Protein AF-A0A537KX44-F1 (afdb_monomer)

pLDDT: mean 96.77, std 2.74, range [80.31, 98.69]

Sequence (50 aa):
MIMLARIEDGAEILARKPGAAPVSALAWSADGGNLAFGTEDGVAGVIDLA

Mean predicted aligned error: 2.19 Å

Radius of gyration: 11.43 Å; Cα contacts (8 Å, |Δi|>4): 83; chains: 1; bounding box: 28×15×30 Å

Secondary structure (DSSP, 8-state):
-EEEE-TTT--EEEEE---SS-EEEEEE-TTSSEEEEEETTS-EEEEE--

Foldseek 3Di:
DDKDADPVPRDIDCQDDDDPFDWDDWDADPVRQKIWTAGPVGDIDIGGND

Solvent-accessible surface area (backbone atoms only — not comparable to full-atom values): 3190 Å² total; per-residue (Å²): 93,42,76,46,69,43,84,92,77,64,53,73,44,81,78,36,76,70,66,98,51,62,72,74,46,76,46,69,44,96,85,63,46,33,41,38,39,31,26,77,82,71,55,67,55,73,46,81,68,119

Nearest PDB structures (foldseek):
  4ggd-assembly1_A  TM=7.712E-01  e=5.880E-01  Homo sapiens
  7nsb-assembly1_g  TM=8.082E-01  e=1.364E+00  Saccharomyces cerevisiae S288C
  3rfh-assembly1_C  TM=7.526E-01  e=2.342E+00  Saccharomyces cerevisiae S288C
  3rfg-assembly1_B  TM=7.908E-01  e=3.566E+00  Saccharomyces cerevisiae S288C
  3rfh-assembly2_B  TM=7.376E-01  e=2.978E+00  Saccharomyces cerevisiae S288C

Structure (mmCIF, N/CA/C/O backbone):
data_AF-A0A537KX44-F1
#
_entry.id   AF-A0A537KX44-F1
#
loop_
_atom_site.group_PDB
_atom_site.id
_atom_site.type_symbol
_atom_site.label_atom_id
_atom_site.label_alt_id
_atom_site.label_comp_id
_atom_site.label_asym_id
_atom_site.label_entity_id
_atom_site.label_seq_id
_atom_site.pdbx_PDB_ins_code
_atom_site.Cartn_x
_atom_site.Cartn_y
_atom_site.Cartn_z
_atom_site.occupancy
_atom_site.B_iso_or_equiv
_atom_site.auth_seq_id
_atom_site.auth_comp_id
_atom_site.auth_asym_id
_atom_site.auth_atom_id
_atom_site.pdbx_PDB_model_num
ATOM 1 N N . MET A 1 1 ? 8.447 -0.160 1.751 1.00 94.69 1 MET A N 1
ATOM 2 C CA . MET A 1 1 ? 7.539 -0.538 2.859 1.00 94.69 1 MET A CA 1
ATOM 3 C C . MET A 1 1 ? 6.281 0.291 2.712 1.00 94.69 1 MET A C 1
ATOM 5 O O . MET A 1 1 ? 6.405 1.406 2.222 1.00 94.69 1 MET A O 1
ATOM 9 N N . ILE A 1 2 ? 5.119 -0.225 3.110 1.00 97.56 2 ILE A N 1
ATOM 10 C CA . ILE A 1 2 ? 3.891 0.572 3.225 1.00 97.56 2 ILE A CA 1
ATOM 11 C C . ILE A 1 2 ? 3.367 0.387 4.648 1.00 97.56 2 ILE A C 1
ATOM 13 O O . ILE A 1 2 ? 3.120 -0.746 5.064 1.00 97.56 2 ILE A O 1
ATOM 17 N N . MET A 1 3 ? 3.262 1.496 5.376 1.00 97.25 3 MET A N 1
ATOM 18 C CA . MET A 1 3 ? 2.699 1.576 6.721 1.00 97.25 3 MET A CA 1
ATOM 19 C C . MET A 1 3 ? 1.423 2.405 6.643 1.00 97.25 3 MET A C 1
ATOM 21 O O . MET A 1 3 ? 1.424 3.467 6.020 1.00 97.25 3 MET A O 1
ATOM 25 N N . LEU A 1 4 ? 0.356 1.919 7.263 1.00 96.38 4 LEU A N 1
ATOM 26 C CA . LEU A 1 4 ? -0.863 2.685 7.478 1.00 96.38 4 LEU A CA 1
ATOM 27 C C . LEU A 1 4 ? -0.877 3.155 8.923 1.00 96.38 4 LEU A C 1
ATOM 29 O O . LEU A 1 4 ? -0.617 2.359 9.820 1.00 96.38 4 LEU A O 1
ATOM 33 N N . ALA A 1 5 ? -1.179 4.430 9.129 1.00 96.44 5 ALA A N 1
ATOM 34 C CA . ALA A 1 5 ? -1.346 5.017 10.447 1.00 96.44 5 ALA A CA 1
ATOM 35 C C . ALA A 1 5 ? -2.739 5.639 10.531 1.00 96.44 5 ALA A C 1
ATOM 37 O O . ALA A 1 5 ? -3.134 6.407 9.649 1.00 96.44 5 ALA A O 1
ATOM 38 N N 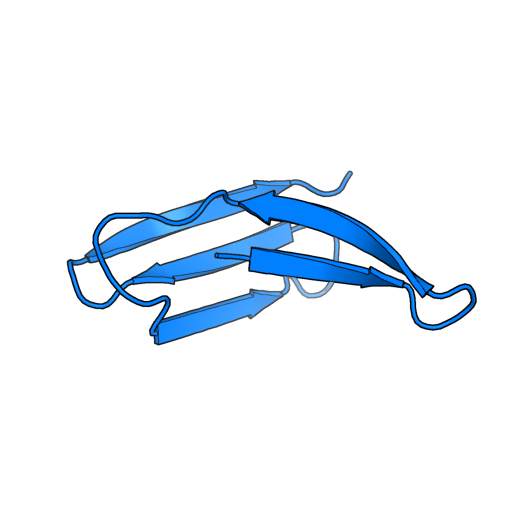. ARG A 1 6 ? -3.475 5.307 11.589 1.00 95.69 6 ARG A N 1
ATOM 39 C CA . ARG A 1 6 ? -4.727 5.971 11.929 1.00 95.69 6 ARG A CA 1
ATOM 40 C C . ARG A 1 6 ? -4.414 7.219 12.746 1.00 95.69 6 ARG A C 1
ATOM 42 O O . ARG A 1 6 ? -3.672 7.155 13.722 1.00 95.69 6 ARG A O 1
ATOM 49 N N . ILE A 1 7 ? -4.950 8.362 12.331 1.00 96.38 7 ILE A N 1
ATOM 50 C CA . ILE A 1 7 ? -4.56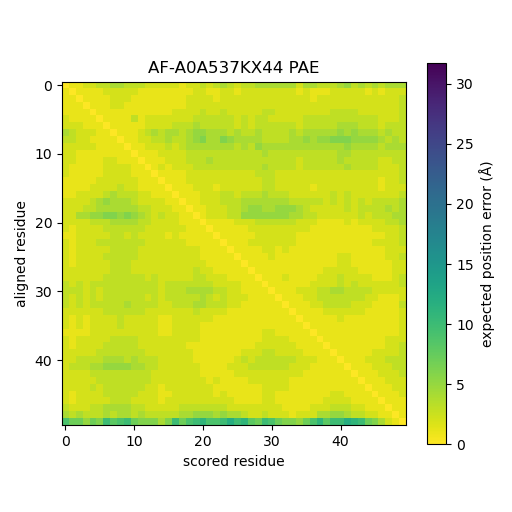6 9.666 12.889 1.00 96.38 7 ILE A CA 1
ATOM 51 C C . ILE A 1 7 ? -5.179 9.888 14.275 1.00 96.38 7 ILE A C 1
ATOM 53 O O . ILE A 1 7 ? -4.569 10.533 15.122 1.00 96.38 7 ILE A O 1
ATOM 57 N N . GLU A 1 8 ? -6.365 9.335 14.514 1.00 97.94 8 GLU A N 1
ATOM 58 C CA . GLU A 1 8 ? -7.156 9.537 15.726 1.00 97.94 8 GLU A CA 1
ATOM 59 C C . GLU A 1 8 ? -6.457 9.018 16.987 1.00 97.94 8 GLU A C 1
ATOM 61 O O . GLU A 1 8 ? -6.569 9.631 18.047 1.00 97.94 8 GLU A O 1
ATOM 66 N N . ASP A 1 9 ? -5.750 7.894 16.880 1.00 96.94 9 ASP A N 1
ATOM 67 C CA . ASP A 1 9 ? -5.133 7.208 18.017 1.00 96.94 9 ASP A CA 1
ATOM 68 C C . ASP A 1 9 ? -3.697 6.731 17.762 1.00 96.94 9 ASP A C 1
ATOM 70 O O . ASP A 1 9 ? -3.085 6.128 18.644 1.00 96.94 9 ASP A O 1
ATOM 74 N N . GLY A 1 10 ? -3.140 7.006 16.581 1.00 96.75 10 GLY A N 1
ATOM 75 C CA . GLY A 1 10 ? -1.783 6.604 16.219 1.00 96.75 10 GLY A CA 1
ATOM 76 C C . GLY A 1 10 ? -1.620 5.099 16.009 1.00 96.75 10 GLY A C 1
ATOM 77 O O . GLY A 1 10 ? -0.492 4.614 16.022 1.00 96.75 10 GLY A O 1
ATOM 78 N N . ALA A 1 11 ? -2.708 4.339 15.844 1.00 97.31 11 ALA A N 1
ATOM 79 C CA . ALA A 1 11 ? -2.607 2.914 15.554 1.00 97.31 11 ALA A CA 1
ATOM 80 C C . ALA A 1 11 ? -1.922 2.685 14.196 1.00 97.31 11 ALA A C 1
ATOM 82 O O . ALA A 1 11 ? -2.297 3.297 13.196 1.00 97.31 11 ALA A O 1
ATOM 83 N N . GLU A 1 12 ? -0.947 1.775 14.150 1.00 96.94 12 GLU A N 1
ATOM 84 C CA . GLU A 1 12 ? -0.166 1.477 12.946 1.00 96.94 12 GLU A CA 1
ATOM 85 C C . GLU A 1 12 ? -0.379 0.038 12.456 1.00 96.94 12 GLU A C 1
ATOM 87 O O . GLU A 1 12 ? -0.454 -0.906 13.246 1.00 96.94 12 GLU A O 1
ATOM 92 N N . ILE A 1 13 ? -0.433 -0.140 11.133 1.00 95.38 13 ILE A N 1
ATOM 93 C CA . ILE A 1 13 ? -0.514 -1.442 10.462 1.00 95.38 13 ILE A CA 1
ATOM 94 C C . ILE A 1 13 ? 0.539 -1.517 9.357 1.00 95.38 13 ILE A C 1
ATOM 96 O O . ILE A 1 13 ? 0.557 -0.711 8.421 1.00 95.38 13 ILE A O 1
ATOM 100 N N . LEU A 1 14 ? 1.378 -2.557 9.407 1.00 96.50 14 LEU A N 1
ATOM 101 C CA . LEU A 1 14 ? 2.310 -2.880 8.328 1.00 96.50 14 LEU A CA 1
ATOM 102 C C . LEU A 1 14 ? 1.560 -3.527 7.155 1.00 96.50 14 LEU A C 1
ATOM 104 O O . LEU A 1 14 ? 1.482 -4.751 7.050 1.00 96.50 14 LEU A O 1
ATOM 108 N N . ALA A 1 15 ? 1.044 -2.696 6.253 1.00 96.06 15 ALA A N 1
ATOM 109 C CA . ALA A 1 15 ? 0.267 -3.132 5.096 1.00 96.06 15 ALA A CA 1
ATOM 110 C C . ALA A 1 15 ? 1.11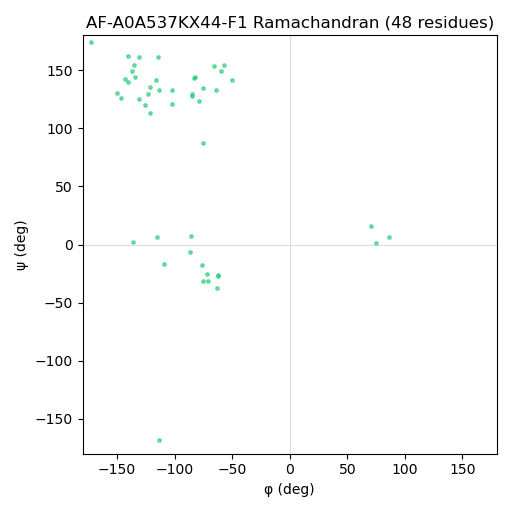8 -3.847 4.028 1.00 96.06 15 ALA A C 1
ATOM 112 O O . ALA A 1 15 ? 0.652 -4.764 3.354 1.00 96.06 15 ALA A O 1
ATOM 113 N N . ARG A 1 16 ? 2.398 -3.473 3.886 1.00 96.19 16 ARG A N 1
ATOM 114 C CA . ARG A 1 16 ? 3.353 -4.191 3.026 1.00 96.19 16 ARG A CA 1
ATOM 115 C C . ARG A 1 16 ? 4.759 -4.156 3.606 1.00 96.19 16 ARG A C 1
ATOM 117 O O . ARG A 1 16 ? 5.346 -3.085 3.799 1.00 96.19 16 ARG A O 1
ATOM 124 N N . LYS A 1 17 ? 5.358 -5.339 3.762 1.00 96.12 17 LYS A N 1
ATOM 125 C CA . LYS A 1 17 ? 6.786 -5.487 4.084 1.00 96.12 17 LYS A CA 1
ATOM 126 C C . LYS A 1 17 ? 7.673 -4.780 3.034 1.00 96.12 17 LYS A C 1
ATOM 128 O O . LYS A 1 17 ? 7.245 -4.570 1.891 1.00 96.12 17 LYS A O 1
ATOM 133 N N . PRO A 1 18 ? 8.901 -4.361 3.385 1.00 95.75 18 PRO A N 1
ATOM 134 C CA . PRO A 1 18 ? 9.884 -3.912 2.399 1.00 95.75 18 PRO A CA 1
ATOM 135 C C . PRO A 1 18 ? 10.047 -4.923 1.249 1.00 95.75 18 PRO A C 1
ATOM 137 O O . PRO A 1 18 ? 9.973 -6.127 1.472 1.00 95.75 18 PRO A O 1
ATOM 140 N N . GLY A 1 19 ? 10.214 -4.418 0.023 1.00 94.56 19 GLY A N 1
ATOM 141 C CA . GLY A 1 19 ? 10.510 -5.232 -1.163 1.00 94.56 19 GLY A CA 1
ATOM 142 C C . GLY A 1 19 ? 11.909 -4.923 -1.696 1.00 94.56 19 GLY A C 1
ATOM 143 O O . GLY A 1 19 ? 12.668 -4.230 -1.023 1.00 94.56 19 GLY A O 1
ATOM 144 N N . ALA A 1 20 ? 12.222 -5.403 -2.901 1.00 96.75 20 ALA A N 1
ATOM 145 C CA . ALA A 1 20 ? 13.531 -5.210 -3.530 1.00 96.75 20 ALA A CA 1
ATOM 146 C C . ALA A 1 20 ? 13.790 -3.770 -4.020 1.00 96.75 20 ALA A C 1
ATOM 148 O O . ALA A 1 20 ? 14.945 -3.357 -4.071 1.00 96.75 20 ALA A O 1
ATOM 149 N N . ALA A 1 21 ? 12.738 -3.003 -4.328 1.00 97.94 21 ALA A N 1
ATOM 150 C CA . ALA A 1 21 ? 12.837 -1.631 -4.825 1.00 97.94 21 ALA A CA 1
ATOM 151 C C . ALA A 1 21 ? 11.920 -0.642 -4.071 1.00 97.94 21 ALA A C 1
ATOM 153 O O . ALA A 1 21 ? 10.963 -1.067 -3.398 1.00 97.94 21 ALA A O 1
ATOM 154 N N . PRO A 1 22 ? 12.194 0.677 -4.169 1.00 98.00 22 PRO A N 1
ATOM 155 C CA . PRO A 1 22 ? 11.345 1.726 -3.610 1.00 98.00 22 PRO A CA 1
ATOM 156 C C . PRO A 1 22 ? 9.927 1.702 -4.183 1.00 98.00 22 PRO A C 1
ATOM 158 O O . PRO A 1 22 ? 9.716 1.350 -5.341 1.00 98.00 22 PRO A O 1
ATOM 161 N N . VAL A 1 23 ? 8.954 2.114 -3.366 1.00 98.06 23 VAL A N 1
ATOM 162 C CA . VAL A 1 23 ? 7.590 2.401 -3.834 1.00 98.06 23 VAL A CA 1
ATOM 163 C C . VAL A 1 23 ? 7.611 3.780 -4.485 1.00 98.06 23 VAL A C 1
ATOM 165 O O . VAL A 1 23 ? 8.004 4.746 -3.836 1.00 98.06 23 VAL A O 1
ATOM 168 N N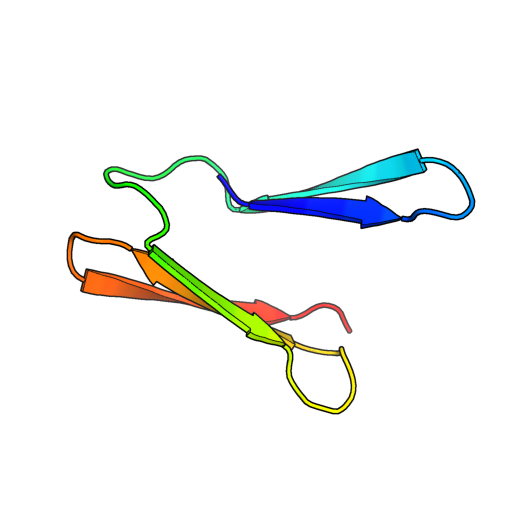 . SER A 1 24 ? 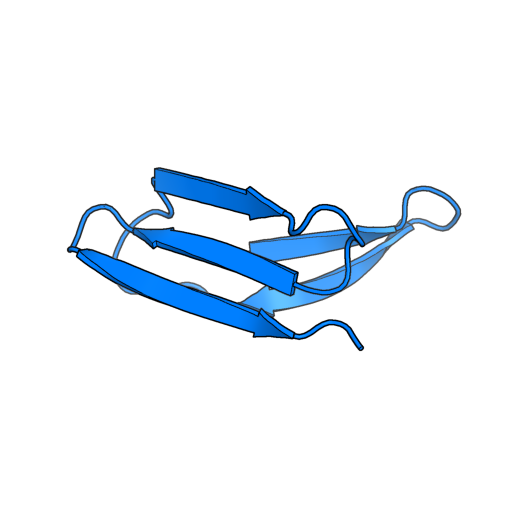7.193 3.862 -5.744 1.00 98.19 24 SER A N 1
ATOM 169 C CA . SER A 1 24 ? 7.208 5.087 -6.554 1.00 98.19 24 SER A CA 1
ATOM 170 C C . SER A 1 24 ? 5.812 5.654 -6.817 1.00 98.19 24 SER A C 1
ATOM 172 O O . SER A 1 24 ? 5.687 6.820 -7.183 1.00 98.19 24 SER A O 1
ATOM 174 N N . ALA A 1 25 ? 4.757 4.860 -6.611 1.00 98.38 25 ALA A N 1
ATOM 175 C CA . ALA A 1 25 ? 3.374 5.281 -6.814 1.00 98.38 25 ALA A CA 1
ATOM 176 C C . ALA A 1 25 ? 2.437 4.673 -5.763 1.00 98.38 25 ALA A C 1
ATOM 178 O O . ALA A 1 25 ? 2.587 3.507 -5.386 1.00 98.38 25 ALA A O 1
ATOM 179 N N . LEU A 1 26 ? 1.451 5.464 -5.331 1.00 98.38 26 LEU A N 1
ATOM 180 C CA . LEU A 1 26 ? 0.372 5.075 -4.421 1.00 98.38 26 LEU A CA 1
ATOM 181 C C . LEU A 1 26 ? -0.942 5.718 -4.878 1.00 98.38 26 LEU A C 1
ATOM 183 O O . LEU A 1 26 ? -0.945 6.886 -5.269 1.00 98.38 26 LEU A O 1
ATOM 187 N N . ALA A 1 27 ? -2.047 4.977 -4.803 1.00 98.56 27 ALA A N 1
ATOM 188 C CA . ALA A 1 27 ? -3.379 5.502 -5.097 1.00 98.56 27 ALA A CA 1
ATOM 189 C C . ALA A 1 27 ? -4.462 4.785 -4.286 1.00 98.56 27 ALA A C 1
ATOM 191 O O . ALA A 1 27 ? -4.534 3.557 -4.271 1.00 98.56 27 ALA A O 1
ATOM 192 N N . TRP A 1 28 ? -5.324 5.571 -3.649 1.00 97.88 28 TRP A N 1
ATOM 193 C CA . TRP A 1 28 ? -6.508 5.084 -2.951 1.00 97.88 28 TRP A CA 1
ATOM 194 C C . TRP A 1 28 ? -7.665 4.864 -3.927 1.00 97.88 28 TRP A C 1
ATOM 196 O O . TRP A 1 28 ? -7.852 5.656 -4.856 1.00 97.88 28 TRP A O 1
ATOM 206 N N . SER A 1 29 ? -8.475 3.828 -3.69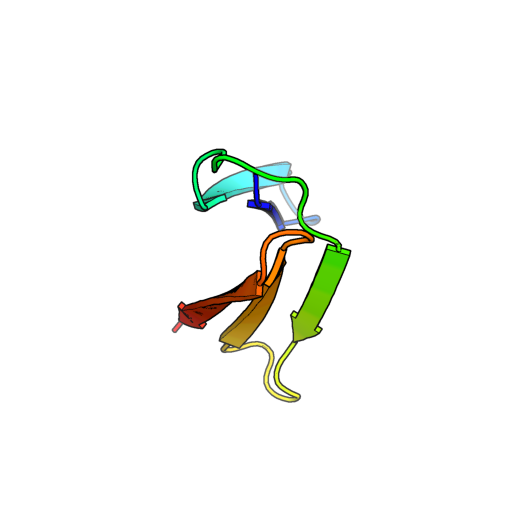9 1.00 98.06 29 SER A N 1
ATOM 207 C CA . SER A 1 29 ? -9.822 3.781 -4.270 1.00 98.06 29 SER A CA 1
ATOM 208 C C . SER A 1 29 ? -10.687 4.894 -3.669 1.00 98.06 29 SER A C 1
ATOM 210 O O . SER A 1 29 ? -10.453 5.352 -2.552 1.00 98.06 29 SER A O 1
ATOM 212 N N . ALA A 1 30 ? -11.697 5.346 -4.414 1.00 97.94 30 ALA A N 1
ATOM 213 C CA . ALA A 1 30 ? -12.541 6.472 -4.001 1.00 97.94 30 ALA A CA 1
ATOM 214 C C . ALA A 1 30 ? -13.334 6.208 -2.706 1.00 97.94 30 ALA A C 1
ATOM 216 O O . ALA A 1 30 ? -13.670 7.144 -1.989 1.00 97.94 30 ALA A O 1
ATOM 217 N N . ASP A 1 31 ? -13.623 4.940 -2.417 1.00 96.81 31 ASP A N 1
ATOM 218 C CA . ASP A 1 31 ? -14.285 4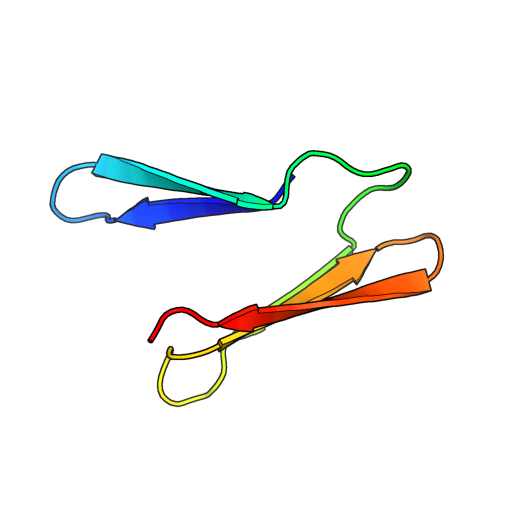.480 -1.194 1.00 96.81 31 ASP A CA 1
ATOM 219 C C . ASP A 1 31 ? -13.312 4.221 -0.028 1.00 96.81 31 ASP A C 1
ATOM 221 O O . ASP A 1 31 ? -13.754 3.941 1.082 1.00 96.81 31 ASP A O 1
ATOM 225 N N . GLY A 1 32 ? -11.997 4.311 -0.262 1.00 95.62 32 GLY A N 1
ATOM 226 C CA . GLY A 1 32 ? -10.955 4.041 0.730 1.00 95.62 32 GLY A CA 1
ATOM 227 C C . GLY A 1 32 ? -10.723 2.560 1.052 1.00 95.62 32 GLY A C 1
ATOM 228 O O . GLY A 1 32 ? -9.863 2.265 1.879 1.00 95.62 32 GLY A O 1
ATOM 229 N N . GLY A 1 33 ? -11.439 1.628 0.413 1.00 96.56 33 GLY A N 1
ATOM 230 C CA . GLY A 1 33 ? -11.329 0.192 0.700 1.00 96.56 33 GLY A CA 1
ATOM 231 C C . GLY A 1 33 ? -10.079 -0.477 0.124 1.00 96.56 33 GLY A C 1
ATOM 232 O O . GLY A 1 33 ? -9.704 -1.555 0.568 1.00 96.56 33 GLY A O 1
ATOM 233 N N . ASN A 1 34 ? -9.415 0.149 -0.851 1.00 97.62 34 ASN A N 1
ATOM 234 C CA . ASN A 1 34 ? -8.240 -0.406 -1.511 1.00 97.62 34 ASN A CA 1
ATOM 235 C C . ASN A 1 34 ? -7.115 0.622 -1.649 1.00 97.62 34 ASN A C 1
ATOM 237 O O . ASN A 1 34 ? -7.347 1.793 -1.963 1.00 97.62 34 ASN A O 1
ATOM 241 N N . LEU A 1 35 ? -5.877 0.145 -1.521 1.00 98.19 35 LEU A N 1
ATOM 242 C CA . LEU A 1 35 ? -4.666 0.909 -1.810 1.00 98.19 35 LEU A CA 1
ATOM 243 C C . LEU A 1 35 ? -3.839 0.203 -2.888 1.00 98.19 35 LEU A C 1
ATOM 245 O O . LEU A 1 35 ? -3.273 -0.866 -2.655 1.00 98.19 35 LEU A O 1
ATOM 249 N N . ALA A 1 36 ? -3.732 0.819 -4.062 1.00 98.44 36 ALA A N 1
ATOM 250 C CA . ALA A 1 36 ? -2.822 0.378 -5.112 1.00 98.44 36 ALA A CA 1
ATOM 251 C C . ALA A 1 36 ? -1.410 0.933 -4.874 1.00 98.44 36 ALA A C 1
ATOM 253 O O . ALA A 1 36 ? -1.246 2.082 -4.451 1.00 98.44 36 ALA A O 1
ATOM 254 N N . PHE A 1 37 ? -0.389 0.135 -5.192 1.00 98.62 37 PHE A N 1
ATOM 255 C CA . PHE A 1 37 ? 1.011 0.558 -5.166 1.00 98.62 37 PHE A CA 1
ATOM 256 C C . PHE A 1 37 ? 1.777 0.091 -6.406 1.00 98.62 37 PHE A C 1
ATOM 258 O O . PHE A 1 37 ? 1.458 -0.943 -6.998 1.00 98.62 37 PHE A O 1
ATOM 265 N N . GLY A 1 38 ? 2.839 0.824 -6.739 1.00 98.50 38 GLY A N 1
ATOM 266 C CA . GLY A 1 38 ? 3.849 0.438 -7.723 1.00 98.50 38 GLY A CA 1
ATOM 267 C C . GLY A 1 38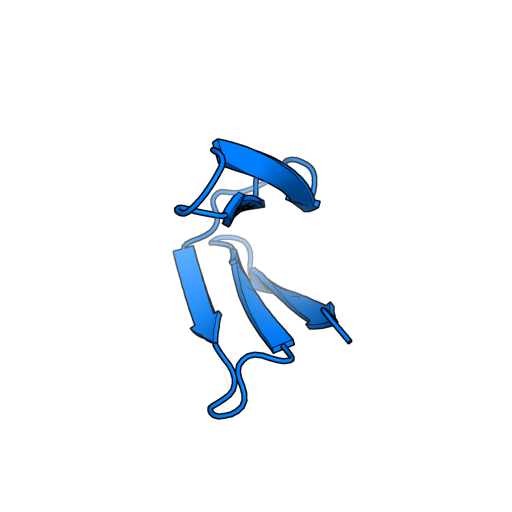 ? 5.259 0.750 -7.221 1.00 98.50 38 GLY A C 1
ATOM 268 O O . GLY A 1 38 ? 5.453 1.683 -6.438 1.00 98.50 38 GLY A O 1
ATOM 269 N N . THR A 1 39 ? 6.239 -0.043 -7.641 1.00 98.69 39 THR A N 1
ATOM 270 C CA . THR A 1 39 ? 7.664 0.141 -7.333 1.00 98.69 39 THR A CA 1
ATOM 271 C C . THR A 1 39 ? 8.472 0.466 -8.587 1.00 98.69 39 THR A C 1
ATOM 273 O O . THR A 1 39 ? 8.035 0.225 -9.712 1.00 98.69 39 THR A O 1
ATOM 276 N N . GLU A 1 40 ? 9.668 1.027 -8.403 1.00 98.44 40 GLU A N 1
ATOM 277 C CA . GLU A 1 40 ? 10.551 1.431 -9.512 1.00 98.44 40 GLU A CA 1
ATOM 278 C C . GLU A 1 40 ? 11.010 0.262 -10.399 1.00 98.44 40 GLU A C 1
ATOM 280 O O . GLU A 1 40 ? 11.280 0.459 -11.580 1.00 98.44 40 GLU A O 1
ATOM 285 N N . ASP A 1 41 ? 11.059 -0.959 -9.858 1.00 98.25 41 ASP A N 1
ATOM 286 C CA . ASP A 1 41 ? 11.389 -2.191 -10.589 1.00 98.25 41 ASP A CA 1
ATOM 287 C C . ASP A 1 41 ? 10.174 -2.841 -11.283 1.00 98.25 41 ASP A C 1
ATOM 289 O O . ASP A 1 41 ? 10.287 -3.940 -11.825 1.00 98.25 41 ASP A O 1
ATOM 293 N N . GLY A 1 42 ? 9.014 -2.175 -11.290 1.00 97.44 42 GLY A N 1
ATOM 294 C CA . GLY A 1 42 ? 7.813 -2.622 -12.001 1.00 97.44 42 GLY A CA 1
ATOM 295 C C . GLY A 1 42 ? 6.922 -3.599 -11.228 1.00 97.44 42 GLY A C 1
ATOM 296 O O . GLY A 1 42 ? 5.939 -4.088 -11.787 1.00 97.44 42 GLY A O 1
ATOM 297 N N . VAL A 1 43 ? 7.209 -3.879 -9.951 1.00 97.94 43 VAL A N 1
ATOM 298 C CA . VAL A 1 43 ? 6.297 -4.653 -9.095 1.00 97.94 43 VAL A CA 1
ATOM 299 C C . VAL A 1 43 ? 5.120 -3.776 -8.664 1.00 97.94 43 VAL A C 1
ATOM 301 O O . VAL A 1 43 ? 5.280 -2.643 -8.218 1.00 97.94 43 VAL A O 1
ATOM 304 N N . ALA A 1 44 ? 3.910 -4.318 -8.750 1.00 97.88 44 ALA A N 1
ATOM 305 C CA . ALA A 1 44 ? 2.692 -3.625 -8.348 1.00 97.88 44 ALA A CA 1
ATOM 306 C C . ALA A 1 44 ? 1.725 -4.571 -7.634 1.00 97.88 44 ALA A C 1
ATOM 308 O O . ALA A 1 44 ? 1.844 -5.796 -7.726 1.00 97.88 44 ALA A O 1
ATOM 309 N N . GLY A 1 45 ? 0.765 -3.998 -6.916 1.00 97.75 45 GLY A N 1
ATOM 310 C CA . GLY A 1 45 ? -0.283 -4.755 -6.246 1.00 97.75 45 GLY A CA 1
ATOM 311 C C . GLY A 1 45 ? -1.354 -3.860 -5.638 1.00 97.75 45 GLY A C 1
ATOM 312 O O . GLY A 1 45 ? -1.235 -2.634 -5.637 1.00 97.75 45 GLY A O 1
ATOM 313 N N . VAL A 1 46 ? -2.395 -4.500 -5.113 1.00 98.12 46 VAL A N 1
ATOM 314 C CA . VAL A 1 46 ? -3.490 -3.855 -4.386 1.00 98.12 46 VAL A CA 1
ATOM 315 C C . VAL A 1 46 ? -3.554 -4.453 -2.988 1.00 98.12 46 VAL A C 1
ATOM 317 O O . VAL A 1 46 ? -3.418 -5.665 -2.820 1.00 98.12 46 VAL A O 1
ATOM 320 N N . ILE A 1 47 ? -3.714 -3.587 -1.996 1.00 97.62 47 ILE A N 1
ATOM 321 C CA . ILE A 1 47 ? -3.967 -3.948 -0.606 1.00 97.62 47 ILE A CA 1
ATOM 322 C C . ILE A 1 47 ? -5.459 -3.729 -0.361 1.00 97.62 47 ILE A C 1
ATOM 324 O O . ILE A 1 47 ? -5.934 -2.607 -0.535 1.00 97.62 47 ILE A O 1
ATOM 328 N N . ASP A 1 48 ? -6.153 -4.795 0.028 1.00 96.31 48 ASP A N 1
ATOM 329 C CA . ASP A 1 48 ? -7.548 -4.763 0.473 1.00 96.31 48 ASP A CA 1
ATOM 330 C C . ASP A 1 48 ? -7.596 -4.414 1.968 1.00 96.31 48 ASP A C 1
ATOM 332 O O . ASP A 1 48 ? -6.847 -4.995 2.763 1.00 96.31 48 ASP A O 1
ATOM 336 N N . LEU A 1 49 ? -8.418 -3.427 2.327 1.00 90.44 49 LEU A N 1
ATOM 337 C CA . LEU A 1 49 ? -8.604 -2.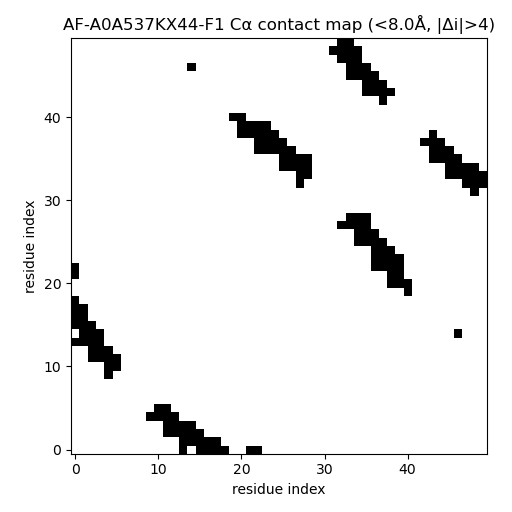927 3.693 1.00 90.44 49 LEU A CA 1
ATOM 338 C C . LEU A 1 49 ? -10.016 -3.167 4.244 1.00 90.44 49 LEU A C 1
ATOM 340 O O . LEU A 1 49 ? -10.327 -2.636 5.315 1.00 90.44 49 LEU A O 1
ATOM 344 N N . ALA A 1 50 ? -10.860 -3.904 3.516 1.00 80.31 50 ALA A N 1
ATOM 345 C CA . ALA A 1 50 ? -12.196 -4.283 3.970 1.00 80.31 50 ALA A CA 1
ATOM 346 C C . ALA A 1 50 ? -12.177 -5.274 5.149 1.00 80.31 50 ALA A C 1
ATOM 348 O O . ALA A 1 50 ? -11.243 -6.104 5.252 1.00 80.31 50 ALA A O 1
#